Protein AF-A0A382Q2D5-F1 (afdb_monomer)

pLDDT: mean 84.91, std 11.91, range [55.19, 98.12]

Radius of gyration: 19.61 Å; Cα contacts (8 Å, |Δi|>4): 4; chains: 1; bounding box: 34×14×58 Å

Structure (mmCIF, N/CA/C/O backbone):
data_AF-A0A382Q2D5-F1
#
_entry.id   AF-A0A382Q2D5-F1
#
loop_
_atom_site.group_PDB
_atom_site.id
_atom_site.type_symbol
_atom_site.label_atom_id
_atom_site.label_alt_id
_atom_site.label_comp_id
_atom_site.label_asym_id
_atom_site.label_entity_id
_atom_site.label_seq_id
_atom_site.pdbx_PDB_ins_code
_atom_site.Cartn_x
_atom_site.Cartn_y
_atom_site.Cartn_z
_atom_site.occupancy
_atom_site.B_iso_or_equiv
_atom_site.auth_seq_id
_atom_site.auth_comp_id
_atom_site.auth_asym_id
_atom_site.auth_atom_id
_atom_site.pdbx_PDB_model_num
ATOM 1 N N . MET A 1 1 ? -18.001 -2.637 38.187 1.00 70.44 1 MET A N 1
ATOM 2 C CA . MET A 1 1 ? -17.926 -2.499 36.716 1.00 70.44 1 MET A CA 1
ATOM 3 C C . MET A 1 1 ? -18.451 -3.778 36.090 1.00 70.44 1 MET A C 1
ATOM 5 O O . MET A 1 1 ? -18.198 -4.839 36.652 1.00 70.44 1 MET A O 1
ATOM 9 N N 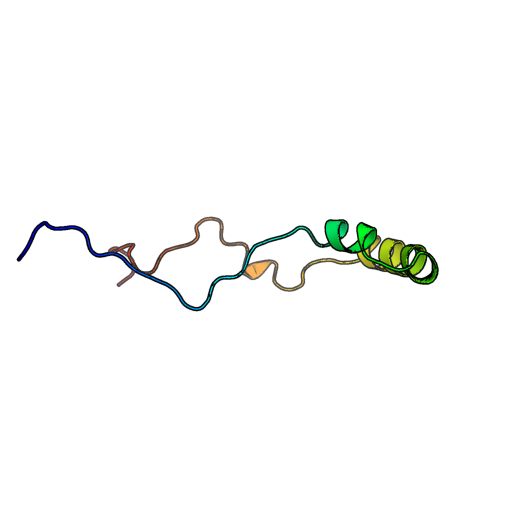. SER A 1 2 ? -19.216 -3.674 35.001 1.00 82.44 2 SER A N 1
ATOM 10 C CA . SER A 1 2 ? -19.702 -4.843 34.254 1.00 82.44 2 SER A CA 1
ATOM 11 C C . SER A 1 2 ? -18.525 -5.651 33.692 1.00 82.44 2 SER A C 1
ATOM 13 O O . SER A 1 2 ? -17.509 -5.060 33.328 1.00 82.44 2 SER A O 1
ATOM 15 N N . LYS A 1 3 ? -18.658 -6.982 33.646 1.00 90.31 3 LYS A N 1
ATOM 16 C CA . LYS A 1 3 ? -17.694 -7.895 33.001 1.00 90.31 3 LYS A CA 1
ATOM 17 C C . LYS A 1 3 ? -18.098 -8.270 31.569 1.00 90.31 3 LYS A C 1
ATOM 19 O O . LYS A 1 3 ? -17.384 -9.037 30.932 1.00 90.31 3 LYS A O 1
ATOM 24 N N . GLU A 1 4 ? -19.228 -7.759 31.084 1.00 93.69 4 GLU A N 1
ATOM 25 C CA . GLU A 1 4 ? -19.694 -8.006 29.719 1.00 93.69 4 GLU A CA 1
ATOM 26 C C . GLU A 1 4 ? -18.729 -7.379 28.696 1.00 93.69 4 GLU A C 1
ATOM 28 O O . GLU A 1 4 ? -18.309 -6.230 28.885 1.00 93.69 4 GLU A O 1
ATOM 33 N N . PRO A 1 5 ? -18.353 -8.099 27.624 1.00 88.25 5 PRO A N 1
ATOM 34 C CA . PRO A 1 5 ? -17.481 -7.560 26.589 1.00 88.25 5 PRO A CA 1
ATOM 35 C C . PRO A 1 5 ? -18.191 -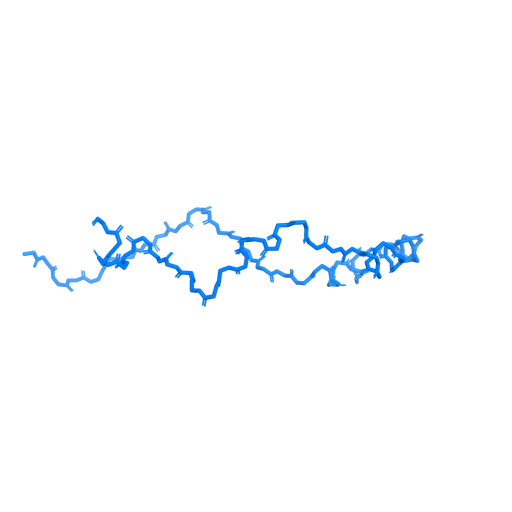6.463 25.786 1.00 88.25 5 PRO A C 1
ATOM 37 O O . PRO A 1 5 ? -19.372 -6.568 25.460 1.00 88.25 5 PRO A O 1
ATOM 40 N N . TYR A 1 6 ? -17.446 -5.422 25.410 1.00 90.81 6 TYR A N 1
ATOM 41 C CA . TYR A 1 6 ? -17.931 -4.387 24.498 1.00 90.81 6 TYR A CA 1
ATOM 42 C C . TYR A 1 6 ? -17.593 -4.756 23.055 1.00 90.81 6 TYR A C 1
ATOM 44 O O . TYR A 1 6 ? -16.469 -5.164 22.757 1.00 90.81 6 TYR A O 1
ATOM 52 N N . ILE A 1 7 ? -18.543 -4.551 22.143 1.00 92.19 7 ILE A N 1
ATOM 53 C CA . ILE A 1 7 ? -18.257 -4.566 20.709 1.00 92.19 7 ILE A CA 1
ATOM 54 C C . ILE A 1 7 ? -17.653 -3.210 20.353 1.00 92.19 7 ILE A C 1
ATOM 56 O O . ILE A 1 7 ? -18.297 -2.175 20.514 1.00 92.19 7 ILE A O 1
ATOM 60 N N . LEU A 1 8 ? -16.414 -3.223 19.868 1.00 89.00 8 LEU A N 1
ATOM 61 C CA . LEU A 1 8 ? -15.758 -2.043 19.320 1.00 89.00 8 LEU A CA 1
ATOM 62 C C . LEU A 1 8 ? -15.806 -2.122 17.796 1.00 89.00 8 LEU A C 1
ATOM 64 O O . LEU A 1 8 ? -15.403 -3.121 17.204 1.00 89.00 8 LEU A O 1
ATOM 68 N N . ILE A 1 9 ? -16.275 -1.046 17.172 1.00 91.38 9 ILE A N 1
ATOM 69 C CA . ILE A 1 9 ? -16.254 -0.864 15.723 1.00 91.38 9 ILE A CA 1
ATOM 70 C C . ILE A 1 9 ? -15.294 0.284 15.450 1.00 91.38 9 ILE A C 1
ATOM 72 O O . ILE A 1 9 ? -15.456 1.373 15.997 1.00 91.38 9 ILE A O 1
ATOM 76 N N . THR A 1 10 ? -14.290 0.036 14.617 1.00 89.06 10 THR A N 1
ATOM 77 C CA . THR A 1 10 ? -13.423 1.095 14.104 1.00 89.06 10 THR A CA 1
ATOM 78 C C . THR A 1 10 ? -13.890 1.493 12.710 1.00 89.06 10 THR A C 1
ATOM 80 O O . THR A 1 10 ? -14.166 0.636 11.872 1.00 89.06 10 THR A O 1
ATOM 83 N N . ALA A 1 11 ? -14.005 2.800 12.483 1.00 94.69 11 ALA A N 1
ATOM 84 C CA . ALA A 1 11 ? -14.324 3.361 11.175 1.00 94.69 11 ALA A CA 1
ATOM 85 C C . ALA A 1 11 ? -13.080 3.517 10.284 1.00 94.69 11 ALA A C 1
ATOM 87 O O . ALA A 1 11 ? -13.221 3.792 9.097 1.00 94.69 11 ALA A O 1
ATOM 88 N N . ASP A 1 12 ? -11.879 3.346 10.847 1.00 93.31 12 ASP A N 1
ATOM 89 C CA . ASP A 1 12 ? -10.618 3.572 10.151 1.00 93.31 12 ASP A CA 1
ATOM 90 C C . ASP A 1 12 ? -9.628 2.431 10.420 1.00 93.31 12 ASP A C 1
ATOM 92 O O . ASP A 1 12 ? -9.210 2.182 11.557 1.00 93.31 12 ASP A O 1
ATOM 96 N N . THR A 1 13 ? -9.292 1.696 9.359 1.00 85.62 13 THR A N 1
ATOM 97 C CA . THR A 1 13 ? -8.252 0.664 9.358 1.00 85.62 13 THR A CA 1
ATOM 98 C C . THR A 1 13 ? -7.598 0.597 7.989 1.00 85.62 13 THR A C 1
ATOM 100 O O . THR A 1 13 ? -8.278 0.693 6.967 1.00 85.62 13 THR A O 1
ATOM 103 N N . HIS A 1 14 ? -6.296 0.325 7.961 1.00 85.25 14 HIS A N 1
ATOM 104 C CA . HIS A 1 14 ? -5.553 0.106 6.726 1.00 85.25 14 HIS A CA 1
ATOM 105 C C . HIS A 1 14 ? -5.085 -1.349 6.632 1.00 85.25 14 HIS A C 1
ATOM 107 O O . HIS A 1 14 ? -4.450 -1.869 7.552 1.00 85.25 14 HIS A O 1
ATOM 113 N N . ALA A 1 15 ? -5.363 -1.999 5.501 1.00 80.19 15 ALA A N 1
ATOM 114 C CA . ALA A 1 15 ? -4.820 -3.315 5.185 1.00 80.19 15 ALA A CA 1
ATOM 115 C C . ALA A 1 15 ? -3.426 -3.174 4.546 1.00 80.19 15 ALA A C 1
ATOM 117 O O . ALA A 1 15 ? -3.231 -2.404 3.608 1.00 80.19 15 ALA A O 1
ATOM 118 N N . GLY A 1 16 ? -2.443 -3.920 5.053 1.00 78.06 16 GLY A N 1
ATOM 119 C CA . GLY A 1 16 ? -1.050 -3.865 4.594 1.00 78.06 16 GLY A CA 1
ATOM 120 C C . GLY A 1 16 ? -0.766 -4.771 3.394 1.00 78.06 16 GLY A C 1
ATOM 121 O O . GLY A 1 16 ? 0.003 -5.720 3.525 1.00 78.06 16 GLY A O 1
ATOM 122 N N . GLY A 1 17 ? -1.394 -4.511 2.245 1.00 84.75 17 GLY A N 1
ATOM 123 C CA . GLY A 1 17 ? -1.128 -5.249 1.003 1.00 84.75 17 GLY A CA 1
ATOM 124 C C . GLY A 1 17 ? 0.288 -5.013 0.462 1.00 84.75 17 GLY A C 1
ATOM 125 O O . GLY A 1 17 ? 0.868 -3.939 0.635 1.00 84.75 17 GLY A O 1
ATOM 126 N N . SER A 1 18 ? 0.856 -6.010 -0.218 1.00 88.56 18 SER A N 1
ATOM 127 C CA . SER A 1 18 ? 2.141 -5.848 -0.903 1.00 88.56 18 SER A CA 1
ATOM 128 C C . SER A 1 18 ? 1.965 -4.973 -2.140 1.00 88.56 18 SER A C 1
ATOM 130 O O . SER A 1 18 ? 1.085 -5.224 -2.960 1.00 88.56 18 SER A O 1
ATOM 132 N N . HIS A 1 19 ? 2.866 -4.005 -2.337 1.00 89.00 19 HIS A N 1
ATOM 133 C CA . HIS A 1 19 ? 2.874 -3.167 -3.538 1.00 89.00 19 HIS A CA 1
ATOM 134 C C . HIS A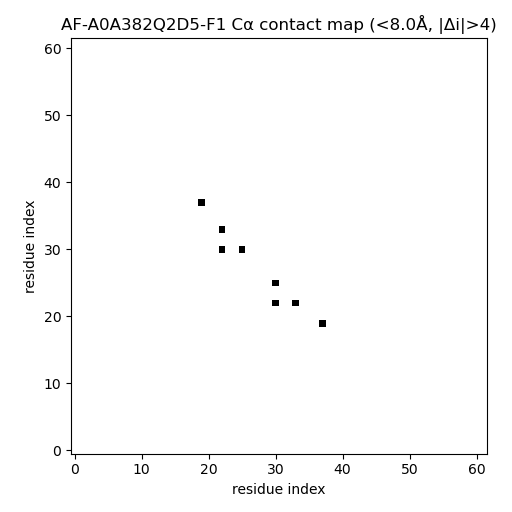 1 19 ? 2.909 -3.996 -4.833 1.00 89.00 19 HIS A C 1
ATOM 136 O O . HIS A 1 19 ? 2.333 -3.583 -5.831 1.00 89.00 19 HIS A O 1
ATOM 142 N N . ALA A 1 20 ? 3.534 -5.181 -4.816 1.00 93.12 20 ALA A N 1
ATOM 143 C CA . ALA A 1 20 ? 3.608 -6.059 -5.985 1.00 93.12 20 ALA A CA 1
ATOM 144 C C . ALA A 1 20 ? 2.227 -6.539 -6.467 1.00 93.12 20 ALA A C 1
ATOM 146 O O . ALA A 1 20 ? 2.054 -6.772 -7.657 1.00 93.12 20 ALA A O 1
ATOM 147 N N . GLN A 1 21 ? 1.237 -6.637 -5.571 1.00 94.06 21 GLN A N 1
ATOM 148 C CA . GLN A 1 21 ? -0.114 -7.092 -5.919 1.00 94.06 21 GLN A CA 1
ATOM 149 C C . GLN A 1 21 ? -0.842 -6.110 -6.843 1.00 94.06 21 GLN A C 1
ATOM 151 O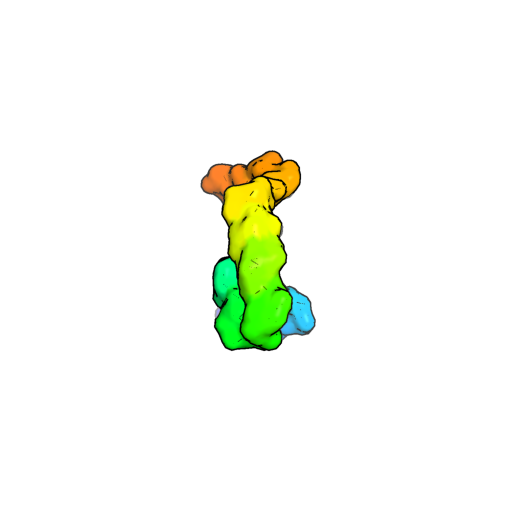 O . GLN A 1 21 ? -1.714 -6.521 -7.602 1.00 94.06 21 GLN A O 1
ATOM 156 N N . TYR A 1 22 ? -0.484 -4.820 -6.825 1.00 92.62 22 TYR A N 1
ATOM 157 C CA . TYR A 1 22 ? -1.106 -3.835 -7.715 1.00 92.62 22 TYR A CA 1
ATOM 158 C C . TYR A 1 22 ? -0.810 -4.107 -9.189 1.00 92.62 22 TYR A C 1
ATOM 160 O O . TYR A 1 22 ? -1.626 -3.753 -10.038 1.00 92.62 22 TYR A O 1
ATOM 168 N N . ARG A 1 23 ? 0.305 -4.782 -9.495 1.00 96.12 23 ARG A N 1
ATOM 169 C CA . ARG A 1 23 ? 0.705 -5.126 -10.863 1.00 96.12 23 ARG A CA 1
ATOM 170 C C . ARG A 1 23 ? -0.391 -5.864 -11.630 1.00 96.12 23 ARG A C 1
ATOM 172 O O . ARG A 1 23 ? -0.595 -5.590 -12.812 1.00 96.12 23 ARG A O 1
ATOM 179 N N . ASP A 1 24 ? -1.105 -6.762 -10.957 1.00 96.06 24 ASP A N 1
ATOM 180 C CA . ASP A 1 24 ? -2.132 -7.613 -11.568 1.00 96.06 24 ASP A CA 1
ATOM 181 C C . ASP A 1 24 ? -3.343 -6.809 -12.061 1.00 96.06 24 ASP A C 1
ATOM 183 O O . ASP A 1 24 ? -4.028 -7.221 -12.997 1.00 96.06 24 ASP A O 1
ATOM 187 N N . TYR A 1 25 ? -3.558 -5.626 -11.483 1.00 95.81 25 TYR A N 1
ATOM 188 C CA . TYR A 1 25 ? -4.645 -4.712 -11.827 1.00 95.81 25 TYR A CA 1
ATOM 189 C C . TYR A 1 25 ? -4.212 -3.594 -12.784 1.00 95.81 25 TYR A C 1
ATOM 191 O O . TYR A 1 25 ? -5.054 -2.821 -13.242 1.00 95.81 25 TYR A O 1
ATOM 199 N N . LEU A 1 26 ? -2.916 -3.490 -13.102 1.00 97.00 26 LEU A N 1
ATOM 200 C CA . LEU A 1 26 ? -2.418 -2.499 -14.051 1.00 97.00 26 LEU A CA 1
ATOM 201 C C . LEU A 1 26 ? -2.669 -2.943 -15.494 1.00 97.00 26 LEU A C 1
ATOM 203 O O . LEU A 1 26 ? -2.425 -4.100 -15.869 1.00 97.00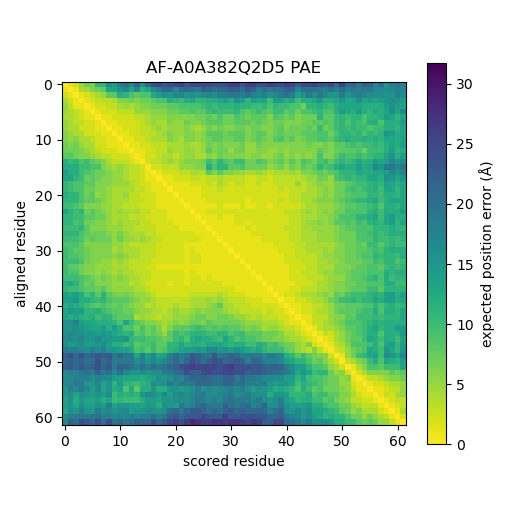 26 LEU A O 1
ATOM 207 N N . ASP A 1 27 ? -3.090 -1.974 -16.312 1.00 97.81 27 ASP A N 1
ATOM 208 C CA . ASP A 1 27 ? -3.096 -2.092 -17.771 1.00 97.81 27 ASP A CA 1
ATOM 209 C C . ASP A 1 27 ? -1.702 -2.557 -18.236 1.00 97.81 27 ASP A C 1
ATOM 211 O O . ASP A 1 27 ? -0.697 -1.992 -17.780 1.00 97.81 27 ASP A O 1
ATOM 215 N N . PRO A 1 28 ? -1.615 -3.574 -19.117 1.00 97.75 28 PRO A N 1
ATOM 216 C CA . PRO A 1 28 ? -0.350 -4.083 -19.631 1.00 97.75 28 PRO A CA 1
ATOM 217 C C . PRO A 1 28 ? 0.654 -3.007 -20.053 1.00 97.75 28 PRO A C 1
ATOM 219 O O . PRO A 1 28 ? 1.842 -3.181 -19.791 1.00 97.75 28 PRO A O 1
ATOM 222 N N . LYS A 1 29 ? 0.203 -1.872 -20.612 1.00 98.12 29 LYS A N 1
ATOM 223 C CA . LYS A 1 29 ? 1.100 -0.788 -21.054 1.00 98.12 29 LYS A CA 1
ATOM 224 C C . LYS A 1 29 ? 1.914 -0.130 -19.932 1.00 98.12 29 LYS A C 1
ATOM 226 O O . LYS A 1 29 ? 2.890 0.552 -20.223 1.00 98.12 29 LYS A O 1
ATOM 231 N N . TYR A 1 30 ? 1.512 -0.293 -18.670 1.00 97.81 30 TYR A N 1
ATOM 232 C CA . TYR A 1 30 ? 2.189 0.302 -17.512 1.00 97.81 30 TYR A CA 1
ATOM 233 C C . TYR A 1 30 ? 3.033 -0.694 -16.714 1.00 97.81 30 TYR A C 1
ATOM 235 O O . TYR A 1 30 ? 3.742 -0.284 -15.797 1.00 97.81 30 TYR A O 1
ATOM 243 N N . ARG A 1 31 ? 2.965 -1.993 -17.025 1.00 97.44 31 ARG A N 1
ATOM 244 C CA . ARG A 1 31 ? 3.608 -3.029 -16.204 1.00 97.44 31 ARG A CA 1
ATOM 245 C C . ARG A 1 31 ? 5.126 -2.926 -16.220 1.00 97.44 31 ARG A C 1
ATOM 247 O O . ARG A 1 31 ? 5.725 -3.032 -15.161 1.00 97.44 31 ARG A O 1
ATOM 254 N N . ASP A 1 32 ? 5.724 -2.628 -17.369 1.00 97.75 32 ASP A N 1
ATOM 255 C CA . ASP A 1 32 ? 7.184 -2.531 -17.484 1.00 97.75 32 ASP A CA 1
ATOM 256 C C . ASP A 1 32 ? 7.743 -1.355 -16.666 1.00 97.75 32 ASP A C 1
ATOM 258 O O . ASP A 1 32 ? 8.694 -1.518 -15.906 1.00 97.75 32 ASP A O 1
ATOM 262 N N . GLN A 1 33 ? 7.094 -0.185 -16.739 1.00 97.50 33 GLN A N 1
ATOM 263 C CA . GLN A 1 33 ? 7.455 0.980 -15.917 1.00 97.50 33 GLN A CA 1
ATOM 264 C C . GLN A 1 33 ? 7.244 0.709 -14.424 1.00 97.50 33 GLN A C 1
ATOM 266 O O . GLN A 1 33 ? 8.039 1.133 -13.58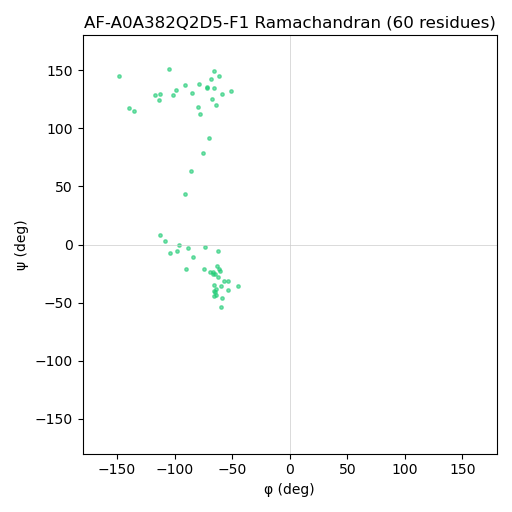3 1.00 97.50 33 GLN A O 1
ATOM 271 N N . PHE A 1 34 ? 6.167 -0.003 -14.082 1.00 97.25 34 PHE A N 1
ATOM 272 C CA . PHE A 1 34 ? 5.916 -0.424 -12.712 1.00 97.25 34 PHE A CA 1
ATOM 273 C C . PHE A 1 34 ? 7.000 -1.386 -12.211 1.00 97.25 34 PHE A C 1
ATOM 275 O O . PHE A 1 34 ? 7.469 -1.221 -11.088 1.00 97.25 34 PHE A O 1
ATOM 282 N N . ASP A 1 35 ? 7.411 -2.359 -13.024 1.00 96.44 35 ASP A N 1
ATOM 283 C CA . ASP A 1 35 ? 8.432 -3.348 -12.676 1.00 96.44 35 ASP A CA 1
ATOM 284 C C . ASP A 1 35 ? 9.802 -2.675 -12.477 1.00 96.44 35 ASP A C 1
ATOM 286 O O . ASP A 1 35 ? 10.490 -2.967 -11.494 1.00 96.44 35 ASP A O 1
ATOM 290 N N . GLU A 1 36 ? 10.158 -1.704 -13.325 1.00 97.00 36 GLU A N 1
ATOM 291 C CA . GLU A 1 36 ? 11.362 -0.875 -13.168 1.00 97.00 36 GLU A CA 1
ATOM 292 C C . GLU A 1 36 ? 11.344 -0.092 -11.845 1.00 97.00 36 GLU A C 1
ATOM 294 O O . GLU A 1 36 ? 12.259 -0.211 -11.022 1.00 97.00 36 GLU A O 1
ATOM 299 N N . TRP A 1 37 ? 10.271 0.665 -11.592 1.00 96.12 37 TRP A N 1
ATOM 300 C CA . TRP A 1 37 ? 10.111 1.417 -10.346 1.00 96.12 37 TRP A CA 1
ATOM 301 C C . TRP A 1 37 ? 10.135 0.496 -9.128 1.00 96.12 37 TRP A C 1
ATOM 303 O O . TRP A 1 37 ? 10.819 0.768 -8.135 1.00 96.12 37 TRP A O 1
ATOM 313 N N . ARG A 1 38 ? 9.396 -0.615 -9.186 1.00 94.75 38 ARG A N 1
ATOM 314 C CA . ARG A 1 38 ? 9.298 -1.544 -8.069 1.00 94.75 38 ARG A CA 1
ATOM 315 C C . ARG A 1 38 ? 10.645 -2.202 -7.801 1.00 94.75 38 ARG A C 1
ATOM 317 O O . ARG A 1 38 ? 10.958 -2.386 -6.632 1.00 94.75 38 ARG A O 1
ATOM 324 N N . GLY A 1 39 ? 11.466 -2.491 -8.807 1.00 94.06 39 GLY A N 1
ATOM 325 C CA . GLY A 1 39 ? 12.833 -2.976 -8.600 1.00 94.06 39 GLY A CA 1
ATOM 326 C C . GLY A 1 39 ? 13.710 -1.994 -7.811 1.00 94.06 39 GLY A C 1
ATOM 327 O O . GLY A 1 39 ? 14.514 -2.415 -6.980 1.00 94.06 39 GLY A O 1
ATOM 328 N N . GLY A 1 40 ? 13.520 -0.687 -8.019 1.00 92.75 40 GLY A N 1
ATOM 329 C CA . GLY A 1 40 ? 14.294 0.369 -7.356 1.00 92.75 40 GLY A CA 1
ATOM 330 C C . GLY A 1 40 ? 13.721 0.885 -6.030 1.00 92.75 40 GLY A C 1
ATOM 331 O O . GLY A 1 40 ? 14.459 1.461 -5.228 1.00 92.75 40 GLY A O 1
ATOM 332 N N . TYR A 1 41 ? 12.422 0.707 -5.774 1.00 89.88 41 TYR A N 1
ATOM 333 C CA . TYR A 1 41 ? 11.762 1.341 -4.633 1.00 89.88 41 TYR A CA 1
ATOM 334 C C . TYR A 1 41 ? 12.242 0.789 -3.283 1.00 89.88 41 TYR A C 1
ATOM 336 O O . TYR A 1 41 ? 12.122 -0.408 -2.986 1.00 89.88 41 TYR A O 1
ATOM 344 N N . LYS A 1 42 ? 12.698 1.716 -2.432 1.00 86.69 42 LYS A N 1
ATOM 345 C CA . LYS A 1 42 ? 13.025 1.513 -1.018 1.00 86.69 42 LYS A CA 1
ATOM 346 C C . LYS A 1 42 ? 12.090 2.376 -0.181 1.00 86.69 42 LYS A C 1
ATOM 348 O O . LYS A 1 42 ? 11.973 3.572 -0.437 1.00 86.69 42 LYS A O 1
ATOM 353 N N . ASN A 1 43 ? 11.429 1.778 0.809 1.00 82.06 43 ASN A N 1
ATOM 354 C CA . ASN A 1 43 ? 10.545 2.531 1.695 1.00 82.06 43 ASN A CA 1
ATOM 355 C C . ASN A 1 43 ? 11.394 3.547 2.495 1.00 82.06 43 ASN A C 1
ATOM 357 O O . ASN A 1 43 ? 12.294 3.107 3.209 1.00 82.06 43 ASN A O 1
ATOM 361 N N . PRO A 1 44 ? 11.141 4.864 2.380 1.00 83.62 44 PRO A N 1
ATOM 362 C CA . PRO A 1 44 ? 11.953 5.899 3.023 1.00 83.62 44 PRO A CA 1
ATOM 363 C C . PRO A 1 44 ? 11.803 5.914 4.550 1.00 83.62 44 PRO A C 1
ATOM 365 O O . PRO A 1 44 ? 12.715 6.329 5.255 1.00 83.62 44 PRO A O 1
ATOM 368 N N . SER A 1 45 ? 10.696 5.396 5.074 1.00 81.62 45 SER A N 1
ATOM 369 C CA . SER A 1 45 ? 10.374 5.369 6.500 1.00 81.62 45 SER A CA 1
ATOM 370 C C . SER A 1 45 ? 10.878 4.097 7.187 1.00 81.62 45 SER A C 1
ATOM 372 O O . SER A 1 45 ? 10.160 3.483 7.978 1.00 81.62 45 SER A O 1
ATOM 374 N N . GLN A 1 46 ? 12.112 3.671 6.882 1.00 76.38 46 GLN A N 1
ATOM 375 C CA . GLN A 1 46 ? 12.719 2.494 7.527 1.00 76.38 46 GLN A CA 1
ATOM 376 C C . GLN A 1 46 ? 12.765 2.635 9.058 1.00 76.38 46 GLN A C 1
ATOM 378 O O . GLN A 1 46 ? 12.596 1.659 9.776 1.00 76.38 46 GLN A O 1
ATOM 383 N N . GLU A 1 47 ? 12.910 3.861 9.556 1.00 72.06 47 GLU A N 1
ATOM 384 C CA . GLU A 1 47 ? 12.904 4.197 10.984 1.00 72.06 47 GLU A CA 1
ATOM 385 C C . GLU A 1 47 ? 11.591 3.850 11.709 1.00 72.06 47 GLU A C 1
ATOM 387 O O . GLU A 1 47 ? 11.581 3.680 12.925 1.00 72.06 47 GLU A O 1
ATOM 392 N N . HIS A 1 48 ? 10.477 3.707 10.980 1.00 67.31 48 HIS A N 1
ATOM 393 C CA . HIS A 1 48 ? 9.183 3.312 11.546 1.00 67.31 48 HIS A CA 1
ATOM 394 C C . HIS A 1 48 ? 8.982 1.791 11.593 1.00 67.31 48 HIS A C 1
ATOM 396 O O . HIS A 1 48 ? 7.972 1.318 12.124 1.00 67.31 48 HIS A O 1
ATOM 402 N N . TYR A 1 49 ? 9.931 1.002 11.078 1.00 66.19 49 TYR A N 1
ATOM 403 C CA . TYR A 1 49 ? 9.976 -0.435 11.334 1.00 66.19 49 TYR A CA 1
ATOM 404 C C . TYR A 1 49 ? 10.486 -0.662 12.761 1.00 66.19 49 TYR A C 1
ATOM 406 O O . TYR A 1 49 ? 11.651 -0.961 12.994 1.00 66.19 49 TYR A O 1
ATOM 414 N N . ALA A 1 50 ? 9.603 -0.480 13.740 1.00 60.69 50 ALA A N 1
ATOM 415 C CA . ALA A 1 50 ? 9.922 -0.760 15.132 1.00 60.69 50 ALA A CA 1
ATOM 416 C C . ALA A 1 50 ? 10.019 -2.278 15.372 1.00 60.69 50 ALA A C 1
ATOM 418 O O . ALA A 1 50 ? 9.121 -3.027 14.980 1.00 60.69 50 ALA A O 1
ATOM 419 N N . GLU A 1 51 ? 11.052 -2.721 16.098 1.00 64.69 51 GLU A N 1
ATOM 420 C CA . GLU A 1 51 ? 11.196 -4.114 16.567 1.00 64.69 51 GLU A CA 1
ATOM 421 C C . GLU A 1 51 ? 10.040 -4.548 17.487 1.00 64.69 51 GLU A C 1
ATOM 423 O O . GLU A 1 51 ? 9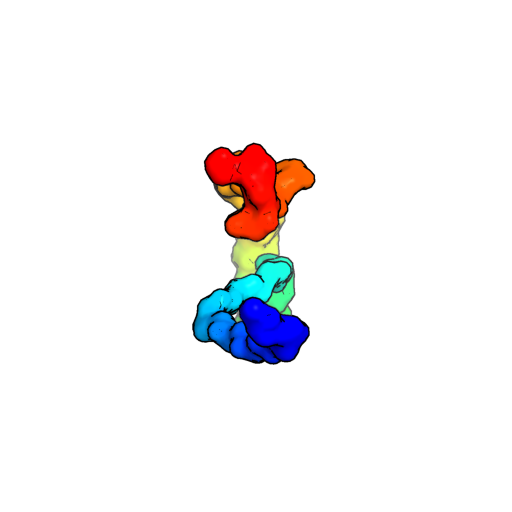.730 -5.735 17.599 1.00 64.69 51 GLU A O 1
ATOM 428 N N . LYS A 1 52 ? 9.347 -3.587 18.113 1.00 60.00 52 LYS A N 1
ATOM 429 C CA . LYS A 1 52 ? 8.101 -3.798 18.854 1.00 60.00 52 LYS A CA 1
ATOM 430 C C . LYS A 1 52 ? 7.135 -2.655 18.574 1.00 60.00 52 LYS A C 1
ATOM 432 O O . LYS A 1 52 ? 7.392 -1.512 18.942 1.00 60.00 52 LYS A O 1
ATOM 437 N N . LYS A 1 53 ? 5.986 -2.969 17.969 1.00 65.44 53 LYS A N 1
ATOM 438 C CA . LYS A 1 53 ? 4.841 -2.052 17.940 1.00 65.44 53 LYS A CA 1
ATOM 439 C C . LYS A 1 53 ? 4.269 -1.978 19.350 1.00 65.44 53 LYS A C 1
ATOM 441 O O . LYS A 1 53 ? 3.453 -2.814 19.723 1.00 65.44 53 LYS A O 1
ATOM 446 N N . MET A 1 54 ? 4.754 -1.021 20.128 1.00 66.44 54 MET A N 1
ATOM 447 C CA . MET A 1 54 ? 4.141 -0.621 21.384 1.00 66.44 54 MET A CA 1
ATOM 448 C C . MET A 1 54 ? 2.712 -0.150 21.114 1.00 66.44 54 MET A C 1
ATOM 450 O O . MET A 1 54 ? 2.463 0.617 20.182 1.00 66.44 54 MET A O 1
ATOM 454 N N . ARG A 1 55 ? 1.761 -0.678 21.874 1.00 68.69 55 ARG A N 1
ATOM 455 C CA . ARG A 1 55 ? 0.329 -0.457 21.672 1.00 68.69 55 ARG A CA 1
ATOM 456 C C . ARG A 1 55 ? -0.151 0.506 22.737 1.00 68.69 55 ARG A C 1
ATOM 458 O O . ARG A 1 55 ? 0.355 0.525 23.852 1.00 68.69 55 ARG A O 1
ATOM 465 N N . ASN A 1 56 ? -1.181 1.273 22.416 1.00 65.94 56 ASN A N 1
ATOM 466 C CA . ASN A 1 56 ? -1.793 2.227 23.343 1.00 65.94 56 ASN A CA 1
ATOM 467 C C . ASN A 1 56 ? -2.404 1.578 24.607 1.00 65.94 56 ASN A C 1
ATOM 469 O O . ASN A 1 56 ? -2.854 2.300 25.493 1.00 65.94 56 ASN A O 1
ATOM 473 N N . TRP A 1 57 ? -2.427 0.244 24.700 1.00 72.62 57 TRP A N 1
ATOM 474 C CA . TRP A 1 57 ? -2.833 -0.519 25.884 1.00 72.62 57 TRP A CA 1
ATOM 475 C C . TRP A 1 57 ? -1.677 -1.211 26.624 1.00 72.62 57 TRP A C 1
ATOM 477 O O . TRP A 1 57 ? -1.927 -1.928 27.591 1.00 72.62 57 TRP A O 1
ATOM 487 N N . ASP A 1 58 ? -0.428 -1.023 26.199 1.00 81.44 58 ASP A N 1
ATOM 488 C CA . ASP A 1 58 ? 0.730 -1.458 26.976 1.00 81.44 58 ASP A CA 1
ATOM 489 C C . ASP A 1 58 ? 0.944 -0.427 28.111 1.00 81.44 58 ASP A C 1
ATOM 491 O O . ASP A 1 58 ? 1.225 0.747 27.870 1.00 81.44 58 ASP A O 1
ATOM 495 N N . LEU A 1 59 ? 0.716 -0.842 29.362 1.00 76.75 59 LEU A N 1
ATOM 496 C CA . LEU A 1 59 ? 0.622 0.063 30.522 1.00 76.75 59 LEU A CA 1
ATOM 497 C C . LEU A 1 59 ? 1.973 0.620 30.994 1.00 76.75 59 LEU A C 1
ATOM 499 O O . LEU A 1 59 ? 1.997 1.670 31.628 1.0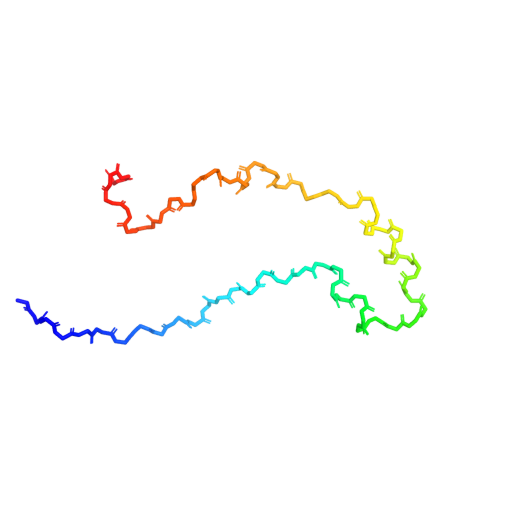0 76.75 59 LEU A O 1
ATOM 503 N N . ASP A 1 60 ? 3.074 -0.049 30.652 1.00 78.94 60 ASP A N 1
ATOM 504 C CA . ASP A 1 60 ? 4.439 0.321 31.058 1.00 78.94 60 ASP A CA 1
ATOM 505 C C . ASP A 1 60 ? 4.986 1.561 30.320 1.00 78.94 60 ASP A C 1
ATOM 507 O O . ASP A 1 60 ? 6.115 1.980 30.561 1.00 78.94 60 ASP A O 1
ATOM 511 N N . ILE A 1 61 ? 4.208 2.128 29.391 1.00 67.44 61 ILE A N 1
ATOM 512 C CA . ILE A 1 61 ? 4.607 3.237 28.508 1.00 67.44 61 ILE A CA 1
ATOM 513 C C . ILE A 1 61 ? 3.835 4.539 28.801 1.00 67.44 61 ILE A C 1
ATOM 515 O O . ILE A 1 61 ? 3.910 5.483 28.014 1.00 67.44 61 ILE A O 1
ATOM 519 N N . ARG A 1 62 ? 3.054 4.581 29.889 1.00 55.19 62 ARG A N 1
ATOM 520 C CA . ARG A 1 62 ? 2.293 5.762 30.327 1.00 55.19 62 ARG A CA 1
ATOM 521 C C . ARG A 1 62 ? 3.059 6.642 31.302 1.00 55.19 62 ARG A C 1
ATOM 523 O O . ARG A 1 62 ? 3.761 6.085 32.170 1.00 55.19 62 ARG A O 1
#

Secondary structure (DSSP, 8-state):
---SPPPP--S-------GGGGGGGS-HHHHHHHHHHHHH---S-GGG--SS---TT-GGG-

Organism: NCBI:txid408172

Sequence (62 aa):
MSKEPYILITADTHAGGSHAQYRDYLDPKYRDQFDEWRGGYKNPSQEHYAEKKMRNWDLDIR

Solvent-accessible surface area (backbone atoms only — not comparable to full-atom values): 4564 Å² total; per-residue (Å²): 130,85,86,74,86,79,89,82,84,78,96,76,85,84,82,89,72,63,78,74,63,54,55,81,76,48,59,74,91,49,43,65,62,48,51,54,48,59,75,68,65,68,77,88,64,58,86,72,68,55,97,64,83,83,50,100,80,52,72,93,79,114

Foldseek 3Di:
D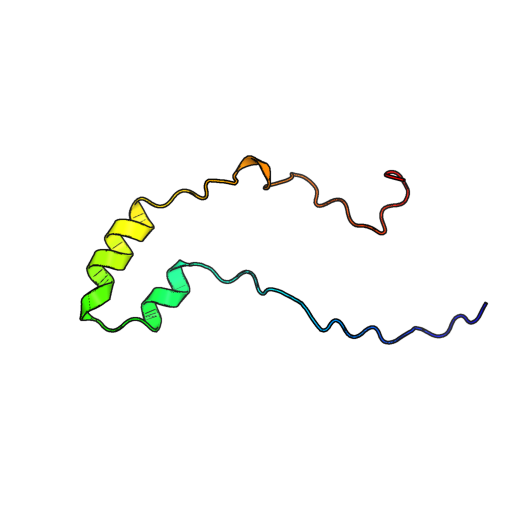DPDDDDDDDPDDDDDDDPVVCLVVDDPVCNVVSVVCVVPDDDPVPVPPDPDPDDPPPPVVD

Mean predicted aligned error: 8.55 Å